Protein AF-A0A9E5ETK9-F1 (afdb_monomer)

Mean predicted aligned error: 4.21 Å

Secondary structure (DSSP, 8-state):
---EEEEEEETTEEEE--TT-GGG-EE---SS-SS--HHHHHHHHHHHH---EEEEEEHHHHHHS-PPP-

Foldseek 3Di:
DADEAEWEADPQFTWDDDPNPVVPIAADCDPVDHTDGPVNVVVCCCVVPVHDHYDYHQVCCVPPVDGDDD

Nearest PDB structures (foldseek):
  3bex-assembly2_C  TM=3.518E-01  e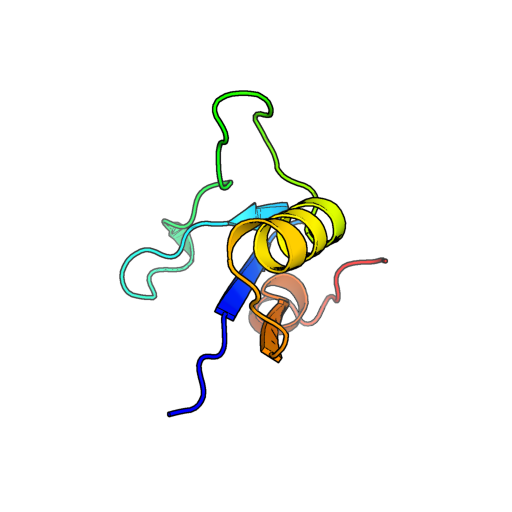=1.673E+00  unclassified
  6nci-assembly1_A  TM=2.371E-01  e=7.397E+00  Bacillus cereus ATCC 14579

Radius of gyration: 12.37 Å; Cα contacts (8 Å, |Δi|>4): 100; chains: 1; bounding box: 33×27×30 Å

Solvent-accessible surface area (backbone atoms only — not comparable to full-atom values): 4297 Å² total; per-residue (Å²): 139,89,68,66,51,77,45,42,29,48,91,75,28,29,34,42,82,46,95,82,43,70,90,71,42,41,64,37,64,53,101,87,37,76,62,40,50,58,67,59,51,52,53,50,43,27,73,76,68,67,49,83,44,74,46,79,44,55,43,36,32,74,74,71,71,44,69,68,77,133

Sequence (70 aa):
MRVIAAIDILNGQVVRGLSGIRESYKPLISKVSKAIAPFELIMEMREALGITDFYIADLDAILAGQKNER

Structure (mmCIF, N/CA/C/O backbone):
data_AF-A0A9E5ETK9-F1
#
_entry.id   AF-A0A9E5ETK9-F1
#
loop_
_atom_site.group_PDB
_atom_site.id
_atom_site.type_symbol
_atom_site.label_atom_id
_atom_site.label_alt_id
_atom_site.label_comp_id
_atom_site.label_asym_id
_atom_site.label_entity_id
_atom_site.label_seq_id
_atom_site.pdbx_PDB_ins_code
_atom_site.Cartn_x
_atom_site.Cartn_y
_atom_site.Cartn_z
_atom_site.occupancy
_atom_site.B_iso_or_equiv
_atom_site.auth_seq_id
_atom_site.auth_comp_id
_atom_site.auth_asym_id
_atom_site.auth_atom_id
_atom_site.pdbx_PDB_model_num
ATOM 1 N N . MET A 1 1 ? -20.920 -9.372 8.566 1.00 84.12 1 MET A N 1
ATOM 2 C CA . MET A 1 1 ? -20.249 -8.969 7.310 1.00 84.12 1 MET A CA 1
ATOM 3 C C . MET A 1 1 ? -18.767 -8.820 7.609 1.00 84.12 1 MET A C 1
ATOM 5 O O . MET A 1 1 ? -18.459 -8.216 8.626 1.00 84.12 1 MET A O 1
ATOM 9 N N . ARG A 1 2 ? -17.875 -9.409 6.803 1.00 90.56 2 ARG A N 1
ATOM 10 C CA . ARG A 1 2 ? -16.417 -9.281 6.973 1.00 90.56 2 ARG A CA 1
ATOM 11 C C . ARG A 1 2 ? -15.906 -8.199 6.023 1.00 90.56 2 ARG A C 1
ATOM 13 O O . ARG A 1 2 ? -16.285 -8.214 4.856 1.00 90.56 2 ARG A O 1
ATOM 20 N N . VAL A 1 3 ? -15.084 -7.281 6.522 1.00 93.00 3 VAL A N 1
ATOM 21 C CA . VAL A 1 3 ? -14.469 -6.201 5.736 1.00 93.00 3 VAL A CA 1
ATOM 22 C C . VAL A 1 3 ? -12.971 -6.457 5.691 1.00 93.00 3 VAL A C 1
ATOM 24 O O . VAL A 1 3 ? -12.368 -6.652 6.738 1.00 93.00 3 VAL A O 1
ATOM 27 N N . ILE A 1 4 ? -12.390 -6.469 4.491 1.00 95.81 4 ILE A N 1
ATOM 28 C CA . ILE A 1 4 ? -10.954 -6.677 4.279 1.00 95.81 4 ILE A CA 1
ATOM 29 C C 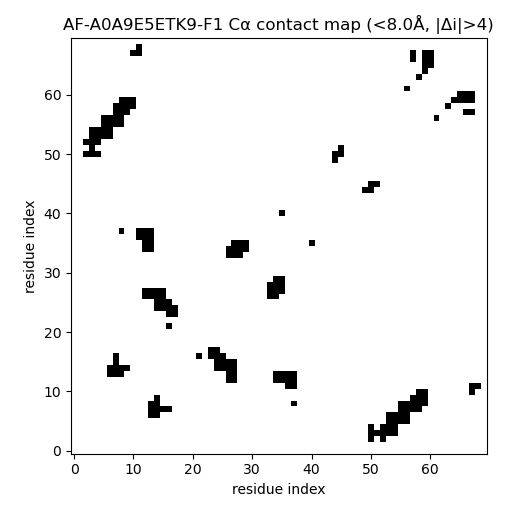. ILE A 1 4 ? -10.420 -5.455 3.539 1.00 95.81 4 ILE A C 1
ATOM 31 O O . ILE A 1 4 ? -10.894 -5.147 2.444 1.00 95.81 4 ILE A O 1
ATOM 35 N N . ALA A 1 5 ? -9.451 -4.756 4.126 1.00 94.38 5 ALA A N 1
ATOM 36 C CA . ALA A 1 5 ? -8.776 -3.654 3.449 1.00 94.38 5 ALA A CA 1
ATOM 37 C C . ALA A 1 5 ? -7.751 -4.203 2.449 1.00 94.38 5 ALA A C 1
ATOM 39 O O . ALA A 1 5 ? -6.841 -4.932 2.836 1.00 94.38 5 ALA A O 1
ATOM 40 N N . ALA A 1 6 ? -7.898 -3.853 1.172 1.00 94.19 6 ALA A N 1
ATOM 41 C CA . ALA A 1 6 ? -6.923 -4.175 0.134 1.00 94.19 6 ALA A CA 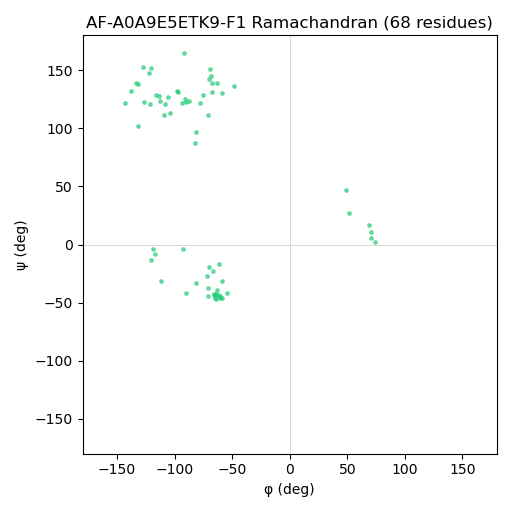1
ATOM 42 C C . ALA A 1 6 ? -5.904 -3.035 0.005 1.00 94.19 6 ALA A C 1
ATOM 44 O O . ALA A 1 6 ? -6.293 -1.881 -0.179 1.00 94.19 6 ALA A O 1
ATOM 45 N N . ILE A 1 7 ? -4.617 -3.361 0.115 1.00 94.12 7 ILE A N 1
ATOM 46 C CA . ILE A 1 7 ? -3.505 -2.412 0.041 1.00 94.12 7 ILE A CA 1
ATOM 47 C C . ILE A 1 7 ? -2.520 -2.899 -1.018 1.00 94.12 7 ILE A C 1
ATOM 49 O O . ILE A 1 7 ? -1.976 -3.998 -0.913 1.00 94.12 7 ILE A O 1
ATOM 53 N N . ASP A 1 8 ? -2.266 -2.045 -2.002 1.00 94.31 8 ASP A N 1
ATOM 54 C CA . ASP A 1 8 ? -1.268 -2.272 -3.040 1.00 94.31 8 ASP A CA 1
ATOM 55 C C . ASP A 1 8 ? 0.035 -1.553 -2.662 1.00 94.31 8 ASP A C 1
ATOM 57 O O . ASP A 1 8 ? 0.023 -0.368 -2.311 1.00 94.31 8 ASP A O 1
ATOM 61 N N . ILE A 1 9 ? 1.160 -2.265 -2.747 1.00 93.81 9 ILE A N 1
ATOM 62 C CA . ILE A 1 9 ? 2.506 -1.739 -2.501 1.00 93.81 9 ILE A CA 1
ATOM 63 C C . ILE A 1 9 ? 3.303 -1.830 -3.798 1.00 93.81 9 ILE A C 1
ATOM 65 O O . ILE A 1 9 ? 3.363 -2.896 -4.403 1.00 93.81 9 ILE A O 1
ATOM 69 N N . LEU A 1 10 ? 3.915 -0.723 -4.216 1.00 91.88 10 LEU A N 1
ATOM 70 C CA . LEU A 1 10 ? 4.799 -0.651 -5.379 1.00 91.88 10 LEU A CA 1
ATOM 71 C C . LEU A 1 10 ? 6.012 0.220 -5.046 1.00 91.88 10 LEU A C 1
ATOM 73 O O . LEU A 1 10 ? 5.849 1.329 -4.531 1.00 91.88 10 LEU A O 1
ATOM 77 N N . ASN A 1 11 ? 7.216 -0.258 -5.359 1.00 90.81 11 ASN A N 1
ATOM 78 C CA . ASN A 1 11 ? 8.489 0.358 -4.984 1.00 90.81 11 ASN A CA 1
ATOM 79 C C . ASN A 1 11 ? 8.539 0.719 -3.484 1.00 90.81 11 ASN A C 1
ATOM 81 O O . ASN A 1 11 ? 8.857 1.855 -3.115 1.00 90.81 11 ASN A O 1
ATOM 85 N N . GLY A 1 12 ? 8.128 -0.216 -2.624 1.00 90.31 12 GLY A N 1
ATOM 86 C CA . GLY A 1 12 ? 8.120 -0.076 -1.163 1.00 90.31 12 GLY A CA 1
ATOM 87 C C . GLY A 1 12 ? 7.085 0.899 -0.592 1.00 90.31 12 GLY A C 1
ATOM 88 O O . GLY A 1 12 ? 7.082 1.153 0.611 1.00 90.31 12 GLY A O 1
ATOM 89 N N . GLN A 1 13 ? 6.204 1.466 -1.419 1.00 91.62 13 GLN A N 1
ATOM 90 C CA . GLN A 1 13 ? 5.253 2.500 -1.006 1.00 91.62 13 GLN A CA 1
ATOM 91 C C . GLN A 1 13 ? 3.815 2.078 -1.269 1.00 91.62 13 GLN A C 1
ATOM 93 O O . GLN A 1 13 ? 3.526 1.406 -2.258 1.00 91.62 13 GLN A O 1
ATOM 98 N N . VAL A 1 14 ? 2.891 2.529 -0.416 1.00 93.44 14 VAL A N 1
ATOM 99 C CA . VAL A 1 14 ? 1.462 2.341 -0.676 1.00 93.44 14 VAL A CA 1
ATOM 100 C C . VAL A 1 14 ? 1.052 3.165 -1.890 1.00 93.44 14 VAL A C 1
ATOM 102 O O . VAL A 1 14 ? 1.322 4.369 -1.964 1.00 93.44 14 VAL A O 1
ATOM 105 N N . VAL A 1 15 ? 0.346 2.532 -2.823 1.00 92.62 15 VAL A N 1
ATOM 106 C CA . VAL A 1 15 ? -0.178 3.181 -4.025 1.00 92.62 15 VAL A CA 1
ATOM 107 C C . VAL A 1 15 ? -1.695 3.086 -4.105 1.00 92.62 15 VAL A C 1
ATOM 109 O O . VAL A 1 15 ? -2.322 2.157 -3.601 1.00 92.62 15 VAL A O 1
ATOM 112 N N . ARG A 1 16 ? -2.308 4.073 -4.761 1.00 90.94 16 ARG A N 1
ATOM 113 C CA . ARG A 1 16 ? -3.731 4.034 -5.105 1.00 90.94 16 ARG A CA 1
ATOM 114 C C . ARG A 1 16 ? -3.926 3.339 -6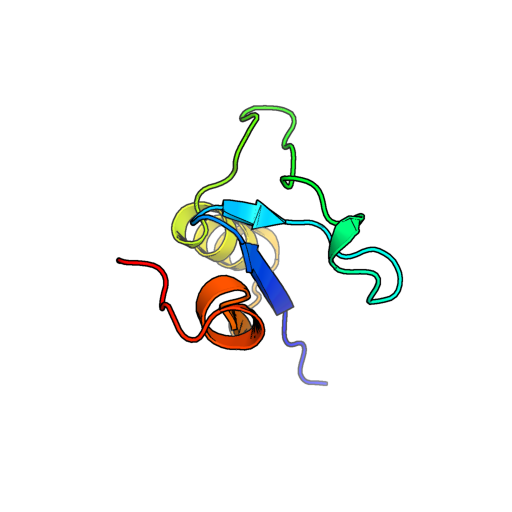.445 1.00 90.94 16 ARG A C 1
ATOM 116 O O . ARG A 1 16 ? -3.406 3.796 -7.465 1.00 90.94 16 ARG A O 1
ATOM 123 N N . GLY A 1 17 ? -4.741 2.291 -6.440 1.00 88.06 17 GLY A N 1
ATOM 124 C CA . GLY A 1 17 ? -5.176 1.648 -7.666 1.00 88.06 17 GLY A CA 1
ATOM 125 C C . GLY A 1 17 ? -6.108 2.535 -8.495 1.00 88.06 17 GLY A C 1
ATOM 126 O O . GLY A 1 17 ? -6.918 3.295 -7.958 1.00 88.06 17 GLY A O 1
ATOM 127 N N . LEU A 1 18 ? -6.004 2.429 -9.818 1.00 89.56 18 LEU A N 1
ATOM 128 C CA . LEU A 1 18 ? -6.939 3.024 -10.769 1.00 89.56 18 LEU A CA 1
ATOM 129 C C . LEU A 1 18 ? -7.335 1.972 -11.808 1.00 89.56 18 LEU A C 1
ATOM 131 O O . LEU A 1 18 ? -6.567 1.654 -12.711 1.00 89.56 18 LEU A O 1
ATOM 135 N N . SER A 1 19 ? -8.534 1.410 -11.645 1.00 89.62 19 SER A N 1
ATOM 136 C CA . SER A 1 19 ? -9.150 0.456 -12.584 1.00 89.62 19 SER A CA 1
ATOM 137 C C . SER A 1 19 ? -8.269 -0.742 -12.980 1.00 89.62 19 SER A C 1
ATOM 139 O O . SER A 1 19 ? -8.419 -1.274 -14.075 1.00 89.62 19 SER A O 1
ATOM 141 N N . GLY A 1 20 ? -7.329 -1.160 -12.125 1.00 85.62 20 GLY A N 1
ATOM 142 C CA . GLY A 1 20 ? -6.386 -2.243 -12.433 1.00 85.62 20 GLY A CA 1
ATOM 143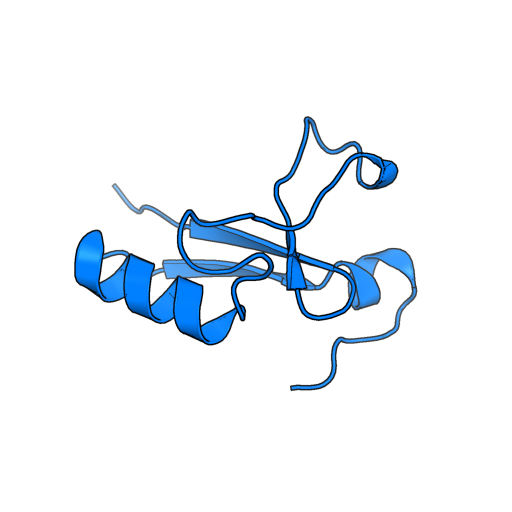 C C . GLY A 1 20 ? -5.261 -1.877 -13.414 1.00 85.62 20 GLY A C 1
ATOM 144 O O . GLY A 1 20 ? -4.442 -2.734 -13.731 1.00 85.62 20 GLY A O 1
ATOM 145 N N . ILE A 1 21 ? -5.190 -0.624 -13.877 1.00 91.94 21 ILE A N 1
ATOM 146 C CA . ILE A 1 21 ? -4.157 -0.127 -14.797 1.00 91.94 21 ILE A CA 1
ATOM 147 C C . ILE A 1 21 ? -2.916 0.236 -13.977 1.00 91.94 21 ILE A C 1
ATOM 149 O O . ILE A 1 21 ? -2.778 1.374 -13.520 1.00 91.94 21 ILE A O 1
ATOM 153 N N . ARG A 1 22 ? -2.038 -0.742 -13.737 1.00 89.75 22 ARG A N 1
ATOM 154 C CA . ARG A 1 22 ? -0.905 -0.640 -12.795 1.00 89.75 22 ARG A CA 1
ATOM 155 C C . ARG A 1 22 ? 0.061 0.495 -13.131 1.00 89.75 22 ARG A C 1
ATOM 157 O O . ARG A 1 22 ? 0.592 1.130 -12.230 1.00 89.75 22 ARG A O 1
ATOM 164 N N . GLU A 1 23 ? 0.220 0.820 -14.407 1.00 88.62 23 GLU A N 1
ATOM 165 C CA . GLU A 1 23 ? 1.071 1.913 -14.896 1.00 88.62 23 GLU A CA 1
ATOM 166 C C . GLU A 1 23 ? 0.548 3.292 -14.471 1.00 88.62 23 GLU A C 1
ATOM 168 O O . GLU A 1 23 ? 1.292 4.269 -14.426 1.00 88.62 23 GLU A O 1
ATOM 173 N N . SER A 1 24 ? -0.747 3.384 -14.161 1.00 91.94 24 SER A N 1
ATOM 174 C CA . SER A 1 24 ? -1.389 4.618 -13.711 1.00 91.94 24 SER A CA 1
ATOM 175 C C . SER A 1 24 ? -1.413 4.770 -12.190 1.00 91.94 24 SER A C 1
ATOM 177 O O . SER A 1 24 ? -1.881 5.798 -11.687 1.00 91.94 24 SER A O 1
ATOM 179 N N . TYR A 1 25 ? -0.931 3.762 -11.455 1.00 92.56 25 TYR A N 1
ATOM 180 C CA . TYR A 1 25 ? -0.935 3.779 -10.000 1.00 92.56 25 TYR A CA 1
ATOM 181 C C . TYR A 1 25 ? 0.033 4.850 -9.506 1.00 92.56 25 TYR A C 1
ATOM 183 O O . TYR A 1 25 ? 1.117 5.056 -10.052 1.00 92.56 25 TYR A O 1
ATOM 191 N N . LYS A 1 26 ? -0.382 5.571 -8.467 1.00 90.75 26 LYS A N 1
ATOM 192 C CA . LYS A 1 26 ? 0.395 6.671 -7.887 1.00 90.75 26 LYS A CA 1
ATOM 193 C C . LYS A 1 26 ? 0.549 6.460 -6.390 1.00 90.75 26 LYS A C 1
ATOM 195 O O . LYS A 1 26 ? -0.356 5.864 -5.801 1.00 90.75 26 LYS A O 1
ATOM 200 N N . PRO A 1 27 ? 1.618 6.986 -5.767 1.00 91.12 27 PRO A N 1
ATOM 201 C CA . PRO A 1 27 ? 1.738 7.002 -4.318 1.00 91.12 27 PRO A CA 1
ATOM 202 C C . PRO A 1 27 ? 0.460 7.523 -3.666 1.00 91.12 27 PRO A C 1
ATOM 204 O O . PRO A 1 27 ? -0.152 8.491 -4.137 1.00 91.12 27 PRO A O 1
ATOM 207 N N . LEU A 1 28 ? 0.036 6.851 -2.603 1.00 89.00 28 LEU A N 1
ATOM 208 C CA . LEU A 1 28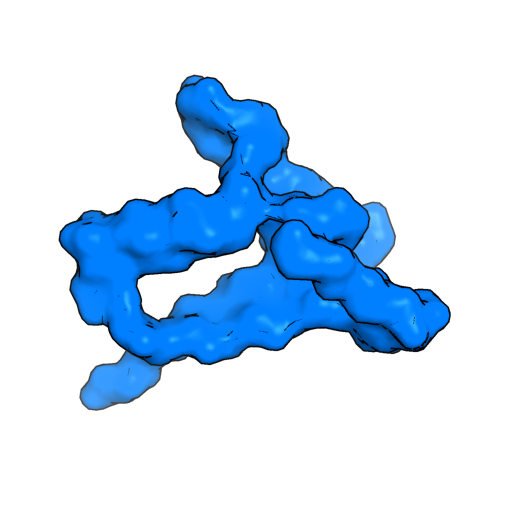 ? -1.043 7.340 -1.769 1.00 89.00 28 LEU A CA 1
ATOM 209 C C . LEU A 1 28 ? -0.515 8.548 -0.985 1.00 89.00 28 LEU A C 1
ATOM 211 O O . LEU A 1 28 ? 0.349 8.419 -0.122 1.00 89.00 28 LEU A O 1
ATOM 215 N N . ILE A 1 29 ? -1.029 9.731 -1.317 1.00 79.12 29 ILE A N 1
ATOM 216 C CA . ILE A 1 29 ? -0.651 10.994 -0.679 1.00 79.12 29 ILE A CA 1
ATOM 217 C C . ILE A 1 29 ? -1.632 11.263 0.462 1.00 79.12 29 ILE A C 1
ATOM 219 O O . ILE A 1 29 ? -2.835 11.390 0.218 1.00 79.12 29 ILE A O 1
ATOM 223 N N . SER A 1 30 ? -1.128 11.394 1.690 1.00 70.19 30 SER A N 1
ATOM 224 C CA . SER A 1 30 ? -1.904 11.958 2.797 1.00 70.19 30 SER A CA 1
ATOM 225 C C . SER A 1 30 ? -1.663 13.465 2.890 1.00 70.19 30 SER A C 1
ATOM 227 O O . SER A 1 30 ? -0.711 14.005 2.327 1.00 70.19 30 SER A O 1
ATOM 229 N N . LYS A 1 31 ? -2.520 14.182 3.628 1.00 67.94 31 LYS A N 1
ATOM 230 C CA . LYS A 1 31 ? -2.304 15.617 3.894 1.00 67.94 31 LYS A CA 1
ATOM 231 C C . LYS A 1 31 ? -1.000 15.897 4.658 1.00 67.94 31 LYS A C 1
ATOM 233 O O . LYS A 1 31 ? -0.574 17.046 4.689 1.00 67.94 31 LYS A O 1
ATOM 238 N N . VAL A 1 32 ? -0.402 14.877 5.277 1.00 59.59 32 VAL A N 1
ATOM 239 C CA . VAL A 1 32 ? 0.736 15.005 6.198 1.00 59.59 32 VAL A CA 1
ATOM 240 C C . VAL A 1 32 ? 2.018 14.400 5.611 1.00 59.59 32 VAL A C 1
ATOM 242 O O . VAL A 1 32 ? 3.096 14.935 5.846 1.00 59.59 32 VAL A O 1
ATOM 245 N N . SER A 1 33 ? 1.919 13.352 4.784 1.00 56.53 33 SER A N 1
ATOM 246 C CA . SER A 1 33 ? 3.064 12.711 4.130 1.00 56.53 33 SER A CA 1
ATOM 247 C C . SER A 1 33 ? 2.811 12.464 2.642 1.00 56.53 33 SER A C 1
ATOM 249 O O . SER A 1 33 ? 1.734 12.031 2.228 1.00 56.53 33 SER A O 1
AT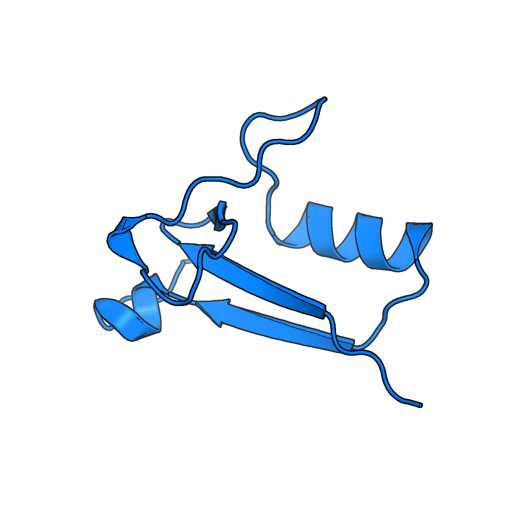OM 251 N N . LYS A 1 34 ? 3.844 12.707 1.825 1.00 63.06 34 LYS A N 1
ATOM 252 C CA . LYS A 1 34 ? 3.834 12.410 0.382 1.00 63.06 34 LYS A CA 1
ATOM 253 C C . LYS A 1 34 ? 3.865 10.905 0.088 1.00 63.06 34 LYS A C 1
ATOM 255 O O . LYS A 1 34 ? 3.496 10.516 -1.016 1.00 63.06 34 LYS A O 1
ATOM 260 N N . ALA A 1 35 ? 4.291 10.097 1.057 1.00 62.84 35 ALA A N 1
ATOM 261 C CA . ALA A 1 35 ? 4.330 8.645 0.984 1.00 62.84 35 ALA A CA 1
ATOM 262 C C . ALA A 1 35 ? 3.965 8.074 2.355 1.00 62.84 35 ALA A C 1
ATOM 264 O O . ALA A 1 35 ? 4.611 8.396 3.352 1.00 62.84 35 ALA A O 1
ATOM 265 N N . ILE A 1 36 ? 2.917 7.260 2.417 1.00 78.50 36 ILE A N 1
ATOM 266 C CA . ILE A 1 36 ? 2.555 6.569 3.654 1.00 78.50 36 ILE A CA 1
ATOM 267 C C . ILE A 1 36 ? 3.283 5.228 3.665 1.00 78.50 36 ILE A C 1
ATOM 269 O O . ILE A 1 36 ? 3.127 4.436 2.728 1.00 78.50 36 ILE A O 1
ATOM 273 N N . ALA A 1 37 ? 4.084 4.982 4.702 1.00 87.25 37 ALA A N 1
ATOM 274 C CA . ALA A 1 37 ? 4.702 3.679 4.889 1.00 87.25 37 ALA A CA 1
ATOM 275 C C . ALA A 1 37 ? 3.599 2.625 5.116 1.00 87.25 37 ALA A C 1
ATOM 277 O O . ALA A 1 37 ? 2.643 2.895 5.851 1.00 87.25 37 ALA A O 1
ATOM 278 N N . PRO A 1 38 ? 3.697 1.416 4.531 1.00 90.56 38 PRO A N 1
ATOM 279 C CA . PRO A 1 38 ? 2.627 0.421 4.624 1.00 90.56 38 PRO A CA 1
ATOM 280 C C . PRO A 1 38 ? 2.204 0.093 6.060 1.00 90.56 38 PRO A C 1
ATOM 282 O O . PRO A 1 38 ? 1.012 -0.000 6.347 1.00 90.56 38 PRO A O 1
ATOM 285 N N . PHE A 1 39 ? 3.170 -0.037 6.973 1.00 91.00 39 PHE A N 1
ATOM 286 C CA . PHE A 1 39 ? 2.895 -0.343 8.376 1.00 91.00 39 PHE A CA 1
ATOM 287 C C . PHE A 1 39 ? 2.130 0.782 9.086 1.00 91.00 39 PHE A C 1
ATOM 289 O O . PHE A 1 39 ? 1.166 0.506 9.797 1.00 91.00 39 PHE A O 1
ATOM 296 N N . GLU A 1 40 ? 2.522 2.038 8.857 1.00 90.25 40 GLU A N 1
ATOM 297 C CA . GLU A 1 40 ? 1.856 3.208 9.441 1.00 90.25 40 GLU A CA 1
ATOM 298 C C . GLU A 1 40 ? 0.395 3.280 8.990 1.00 90.25 40 GLU A C 1
ATOM 300 O O . GLU A 1 40 ? -0.496 3.391 9.829 1.00 90.25 40 GLU A O 1
ATOM 305 N N . LEU A 1 41 ? 0.133 3.093 7.689 1.00 90.75 41 LEU A N 1
ATOM 306 C CA . LEU A 1 41 ? -1.234 3.082 7.160 1.00 90.75 41 LEU A CA 1
ATOM 307 C C . LEU A 1 41 ? -2.093 1.995 7.812 1.00 90.75 41 LEU A C 1
ATOM 309 O O . LEU A 1 41 ? -3.238 2.243 8.180 1.00 90.75 41 LEU A O 1
ATOM 313 N N . ILE A 1 42 ? -1.557 0.779 7.936 1.00 92.56 42 ILE A N 1
ATOM 314 C CA . ILE A 1 42 ? -2.283 -0.354 8.522 1.00 92.56 42 ILE A CA 1
ATOM 315 C C . ILE A 1 42 ? -2.645 -0.061 9.980 1.00 92.56 42 ILE A C 1
ATOM 317 O O . ILE A 1 42 ? -3.778 -0.320 10.393 1.00 92.56 42 ILE A O 1
ATOM 321 N N . MET A 1 43 ? -1.707 0.494 10.749 1.00 92.88 43 MET A N 1
ATOM 322 C CA . MET A 1 43 ? -1.942 0.862 12.144 1.00 92.88 43 MET A CA 1
ATOM 323 C C . MET A 1 43 ? -2.993 1.969 12.264 1.00 92.88 43 MET A C 1
ATOM 325 O O . MET A 1 43 ? -3.950 1.805 13.019 1.00 92.88 43 MET A O 1
ATOM 329 N N . GLU A 1 44 ? -2.897 3.028 11.458 1.00 91.38 44 GLU A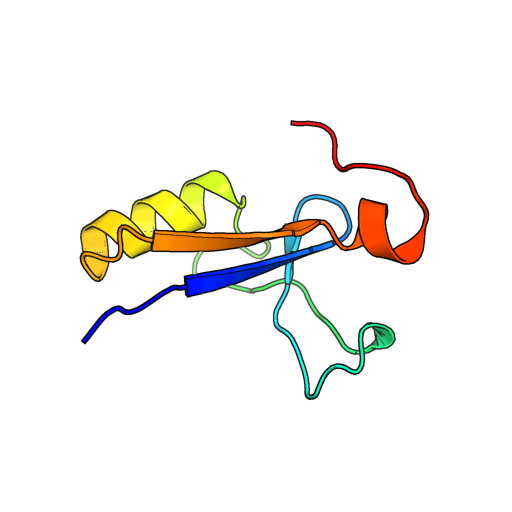 N 1
ATOM 330 C CA . GLU A 1 44 ? -3.896 4.103 11.431 1.00 91.38 44 GLU A CA 1
ATOM 331 C C . GLU A 1 44 ? -5.287 3.588 11.038 1.00 91.38 44 GLU A C 1
ATOM 333 O O . GLU A 1 44 ? -6.278 3.917 11.687 1.00 91.38 44 GLU A O 1
ATOM 338 N N . MET A 1 45 ? -5.391 2.740 10.009 1.00 91.81 45 MET A N 1
ATOM 339 C CA . MET A 1 45 ? -6.667 2.140 9.597 1.00 91.81 45 MET A CA 1
ATOM 340 C C . MET A 1 45 ? -7.256 1.251 10.693 1.00 91.81 45 MET A C 1
ATOM 342 O O . MET A 1 45 ? -8.471 1.252 10.907 1.00 91.81 45 MET A O 1
ATOM 346 N N . ARG A 1 46 ? -6.411 0.498 11.401 1.00 93.81 46 ARG A N 1
ATOM 347 C CA . ARG A 1 46 ? -6.844 -0.328 12.526 1.00 93.81 46 ARG A CA 1
ATOM 348 C C . ARG A 1 46 ? -7.390 0.527 13.666 1.00 93.81 46 ARG A C 1
ATOM 350 O O . ARG A 1 46 ? -8.457 0.212 14.185 1.00 93.81 46 ARG A O 1
ATOM 357 N N . GLU A 1 47 ? -6.688 1.590 14.043 1.00 94.44 47 GLU A N 1
ATOM 358 C CA . GLU A 1 47 ? -7.080 2.470 15.149 1.00 94.44 47 GLU A CA 1
ATOM 359 C C . GLU A 1 47 ? -8.302 3.331 14.811 1.00 94.44 47 GLU A C 1
ATOM 361 O O . GLU A 1 47 ? -9.232 3.423 15.611 1.00 94.44 47 GLU A O 1
ATOM 366 N N . ALA A 1 48 ? -8.337 3.925 13.617 1.00 93.12 48 ALA A N 1
ATOM 367 C CA . ALA A 1 48 ? -9.385 4.861 13.222 1.00 93.12 48 ALA A CA 1
ATOM 368 C C . ALA A 1 48 ? -10.672 4.175 12.738 1.00 93.12 48 ALA A C 1
ATOM 370 O O . ALA A 1 48 ? -11.759 4.724 12.919 1.00 93.12 48 ALA A O 1
ATOM 371 N N . LEU A 1 49 ? -10.568 3.003 12.097 1.00 91.94 49 LEU A N 1
ATOM 372 C CA . LEU A 1 49 ? -11.702 2.327 11.447 1.00 91.94 49 LEU A CA 1
ATOM 373 C C . LEU A 1 49 ? -12.041 0.963 12.063 1.00 91.94 49 LEU A C 1
ATOM 375 O O . LEU A 1 49 ? -13.046 0.362 11.683 1.00 91.94 49 LEU A O 1
ATOM 379 N N . GLY A 1 50 ? -11.217 0.444 12.978 1.00 93.94 50 GLY A N 1
ATOM 380 C CA . GLY A 1 50 ? -11.417 -0.878 13.577 1.00 93.94 50 GLY A CA 1
ATOM 381 C C . GLY A 1 50 ? -11.212 -2.048 12.605 1.00 93.94 50 GLY A C 1
ATOM 382 O O . GLY A 1 50 ? -11.669 -3.156 12.884 1.00 93.94 50 GLY A O 1
ATOM 383 N N . ILE A 1 51 ? -10.555 -1.826 11.459 1.00 94.94 51 ILE A N 1
ATOM 384 C CA . ILE A 1 51 ? -10.279 -2.880 10.471 1.00 94.94 51 ILE A CA 1
ATOM 385 C C . ILE A 1 51 ? -9.143 -3.765 10.986 1.00 94.94 51 ILE A C 1
ATOM 387 O O . ILE A 1 51 ? -8.079 -3.280 11.366 1.00 94.94 51 ILE A O 1
ATOM 391 N N . THR A 1 52 ? -9.364 -5.076 10.982 1.00 94.50 52 THR A N 1
ATOM 392 C CA . THR A 1 52 ? -8.393 -6.068 11.472 1.00 94.50 52 THR A CA 1
ATOM 393 C C . THR A 1 52 ? -7.961 -7.076 10.410 1.00 94.50 52 THR A C 1
ATOM 395 O O . THR A 1 52 ? -6.958 -7.759 10.604 1.00 94.50 52 THR A O 1
ATOM 398 N N . ASP A 1 53 ? -8.674 -7.148 9.285 1.00 96.75 53 ASP A N 1
ATOM 399 C CA . ASP A 1 53 ? -8.348 -8.008 8.151 1.00 96.75 53 ASP A CA 1
ATOM 400 C C . ASP A 1 53 ? -7.779 -7.177 6.993 1.00 96.75 53 ASP A C 1
ATOM 402 O O . ASP A 1 53 ? -8.410 -6.226 6.520 1.00 96.75 53 ASP A O 1
ATOM 406 N N . PHE A 1 54 ? -6.610 -7.578 6.495 1.00 96.06 54 PHE A N 1
ATOM 407 C CA . PHE A 1 54 ? -5.900 -6.881 5.425 1.00 96.06 54 PHE A CA 1
ATOM 408 C C . PHE A 1 54 ? -5.458 -7.862 4.338 1.00 96.06 54 PHE A C 1
ATOM 410 O O . PHE A 1 54 ? -4.958 -8.950 4.627 1.00 96.06 54 PHE A O 1
ATOM 417 N N . TYR A 1 55 ? -5.619 -7.455 3.084 1.00 95.31 55 TYR A N 1
ATOM 418 C CA . TYR A 1 55 ? -5.032 -8.090 1.913 1.00 95.31 55 TYR A CA 1
ATOM 419 C C . TYR A 1 55 ? -3.934 -7.171 1.379 1.00 95.31 55 TYR A C 1
ATOM 421 O O . TYR A 1 55 ? -4.211 -6.022 1.044 1.00 95.31 55 TYR A O 1
ATOM 429 N N . ILE A 1 56 ? -2.701 -7.670 1.313 1.00 94.81 56 ILE A N 1
ATOM 430 C CA . ILE A 1 56 ? -1.542 -6.899 0.857 1.00 94.81 56 ILE A CA 1
ATOM 431 C C . ILE A 1 56 ? -1.049 -7.477 -0.467 1.00 94.81 56 ILE A C 1
ATOM 433 O O . ILE A 1 56 ? -0.705 -8.660 -0.530 1.00 94.81 56 ILE A O 1
ATOM 437 N N . ALA A 1 57 ? -0.988 -6.645 -1.504 1.00 94.94 57 ALA A N 1
ATOM 438 C CA . ALA A 1 57 ? -0.399 -6.991 -2.789 1.00 94.94 57 ALA A CA 1
ATOM 439 C C . ALA A 1 57 ? 0.982 -6.341 -2.929 1.00 94.94 57 ALA A C 1
ATOM 441 O O . ALA A 1 57 ? 1.104 -5.123 -3.037 1.00 94.94 57 ALA A O 1
ATOM 442 N N . ASP A 1 58 ? 2.023 -7.172 -2.949 1.00 94.94 58 ASP A N 1
ATOM 443 C CA . ASP A 1 58 ? 3.380 -6.761 -3.312 1.00 94.94 58 ASP A CA 1
ATOM 444 C C . ASP A 1 58 ? 3.486 -6.723 -4.843 1.00 94.94 58 ASP A C 1
ATOM 446 O O . ASP A 1 58 ? 3.633 -7.759 -5.500 1.00 94.94 58 ASP A O 1
ATOM 450 N N . LEU A 1 59 ? 3.324 -5.534 -5.427 1.00 94.38 59 LEU A N 1
ATOM 451 C CA . LEU A 1 59 ? 3.293 -5.378 -6.876 1.00 94.38 59 LEU A CA 1
ATOM 452 C C . LEU A 1 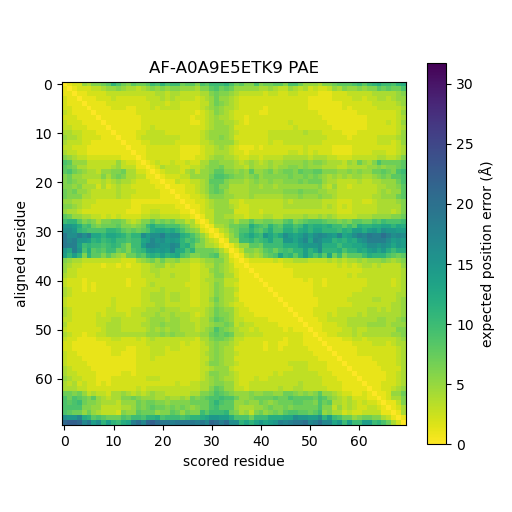59 ? 4.668 -5.578 -7.506 1.00 94.38 59 LEU A C 1
ATOM 454 O O . LEU A 1 59 ? 4.714 -6.040 -8.642 1.00 94.38 59 LEU A O 1
ATOM 458 N N . ASP A 1 60 ? 5.763 -5.320 -6.793 1.00 93.75 60 ASP A N 1
ATOM 459 C CA . ASP A 1 60 ? 7.115 -5.607 -7.282 1.00 93.75 60 ASP A CA 1
ATOM 460 C C . ASP A 1 60 ? 7.319 -7.122 -7.434 1.00 93.75 60 ASP A C 1
ATOM 462 O O . ASP A 1 60 ? 7.783 -7.596 -8.477 1.00 93.75 60 ASP A O 1
ATOM 466 N N . ALA A 1 61 ? 6.849 -7.912 -6.460 1.00 95.56 61 ALA A N 1
ATOM 467 C CA . ALA A 1 61 ? 6.884 -9.370 -6.556 1.00 95.56 61 ALA A CA 1
ATOM 468 C C . ALA A 1 61 ? 5.998 -9.880 -7.701 1.00 95.56 61 ALA A C 1
ATOM 470 O O . ALA A 1 61 ? 6.392 -10.774 -8.448 1.00 95.56 61 ALA A O 1
ATOM 471 N N . ILE A 1 62 ? 4.803 -9.305 -7.854 1.00 93.81 62 ILE A N 1
ATOM 472 C CA . ILE A 1 62 ? 3.826 -9.727 -8.865 1.00 93.81 62 ILE A CA 1
ATOM 473 C C . ILE A 1 62 ? 4.264 -9.338 -10.286 1.00 93.81 62 ILE A C 1
ATOM 475 O O . ILE A 1 62 ? 3.993 -10.081 -11.227 1.00 93.81 62 ILE A O 1
ATOM 479 N N . LEU A 1 63 ? 4.883 -8.169 -10.462 1.00 91.75 63 LEU A N 1
ATOM 480 C CA . LEU A 1 63 ? 5.259 -7.632 -11.773 1.00 91.75 63 LEU A CA 1
ATOM 481 C C . LEU A 1 63 ? 6.656 -8.065 -12.211 1.00 91.75 63 LEU A C 1
ATOM 483 O O . LEU A 1 63 ? 6.851 -8.375 -13.384 1.00 91.75 63 LEU A O 1
ATOM 487 N N . ALA A 1 64 ? 7.618 -8.065 -11.289 1.00 91.69 64 ALA A N 1
ATOM 488 C CA . ALA A 1 64 ? 9.034 -8.254 -11.592 1.00 91.69 64 ALA A CA 1
ATOM 489 C C . ALA A 1 64 ? 9.643 -9.497 -10.925 1.00 91.69 64 ALA A C 1
ATOM 491 O O . ALA A 1 64 ? 10.813 -9.799 -11.156 1.00 91.69 64 ALA A O 1
ATOM 492 N N . GLY A 1 65 ? 8.888 -10.220 -10.089 1.00 92.56 65 GLY A N 1
ATOM 493 C CA . GLY A 1 65 ? 9.417 -11.344 -9.310 1.00 92.56 65 GLY A CA 1
ATOM 494 C C . GLY A 1 65 ? 10.366 -10.914 -8.187 1.00 92.56 65 GLY A C 1
ATOM 495 O O . GLY A 1 65 ? 11.035 -11.760 -7.596 1.00 92.56 65 GLY A O 1
ATOM 496 N N . GLN A 1 66 ? 10.440 -9.613 -7.894 1.00 90.81 66 GLN A N 1
ATOM 497 C CA . GLN A 1 66 ? 11.315 -9.039 -6.877 1.00 90.81 66 GLN A CA 1
ATOM 498 C C . GLN A 1 66 ? 10.469 -8.558 -5.713 1.00 90.81 66 GLN A C 1
ATOM 500 O O . GLN A 1 66 ? 9.699 -7.619 -5.844 1.00 90.81 66 GLN A O 1
ATOM 505 N N . LYS A 1 67 ? 10.587 -9.224 -4.571 1.00 90.06 67 LYS A N 1
ATOM 506 C CA . LYS A 1 67 ? 9.825 -8.851 -3.385 1.00 90.06 67 LYS A CA 1
ATOM 507 C C . LYS A 1 67 ? 10.329 -7.525 -2.816 1.00 90.06 67 LYS A C 1
ATOM 509 O O . LYS A 1 67 ? 11.539 -7.321 -2.747 1.00 90.06 67 LYS A O 1
ATOM 514 N N . ASN A 1 68 ? 9.416 -6.697 -2.316 1.00 84.12 68 ASN A N 1
ATOM 515 C CA . ASN A 1 68 ? 9.801 -5.592 -1.450 1.00 84.12 68 ASN A CA 1
ATOM 516 C C . ASN A 1 68 ? 10.535 -6.115 -0.203 1.00 84.12 68 ASN A C 1
ATOM 518 O O . ASN A 1 68 ? 10.081 -7.048 0.479 1.00 84.12 68 ASN A O 1
ATOM 522 N N . GLU A 1 69 ? 11.688 -5.515 0.091 1.00 77.44 69 GLU A N 1
ATOM 523 C CA . GLU A 1 69 ? 12.379 -5.731 1.359 1.00 77.44 69 GLU A CA 1
ATOM 524 C C . GLU A 1 69 ? 11.579 -5.082 2.502 1.00 77.44 69 GLU A C 1
ATOM 526 O O . GLU A 1 69 ? 10.782 -4.174 2.269 1.00 77.44 69 GLU A O 1
ATOM 531 N N . ARG A 1 70 ? 11.704 -5.653 3.707 1.00 61.78 70 ARG A N 1
ATOM 532 C CA . ARG A 1 70 ? 10.843 -5.351 4.865 1.00 61.78 70 ARG A CA 1
ATOM 533 C C . ARG A 1 70 ? 10.836 -3.881 5.261 1.00 61.78 70 ARG A C 1
ATOM 535 O O . ARG A 1 70 ? 11.940 -3.303 5.325 1.00 61.78 70 ARG A O 1
#

pLDDT: mean 88.54, std 9.35, range [56.53, 96.75]